Protein AF-N1Q9J6-F1 (afdb_monomer_lite)

InterPro domains:
  IPR010573 Major facilitator transporter Str1/Tri12-like [PF06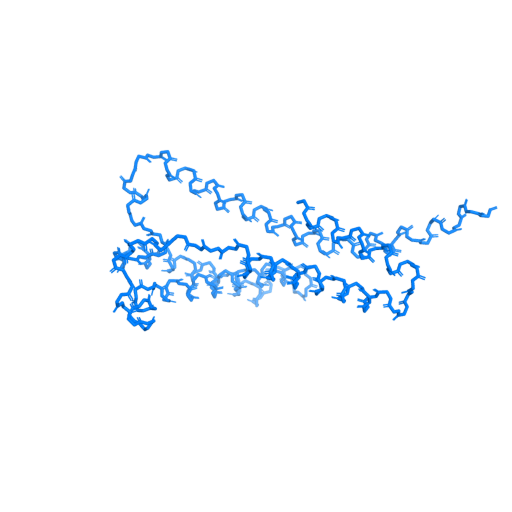609] (20-166)

pLDDT: mean 74.82, std 11.99, range [42.19, 90.25]

Radius of gyration: 23.0 Å; chains: 1; bounding box: 63×36×55 Å

Foldseek 3Di:
DVVVVLLVQLLVQCVVPVPCSVVVSVVVVVVVVVVVVVCCVVVPPDDPDPDPCPPPDVVNVVVLAPPVLVVLLVQLVVLLVVLVVCDPPPDDCPDPSSCVSNVSSVVSVVVSVVCVVPPDCRYPDNCVQVVDDVVSVVVVVVVVVVVVVVVVVVVVCVVCVVVVSVVVVVVVVVVVD

Organism: Pseudocercospora fijiensis (strain CIRAD86) (NCBI:txid383855)

Structure (mmCIF, N/CA/C/O backbone):
data_AF-N1Q9J6-F1
#
_entry.id   AF-N1Q9J6-F1
#
loop_
_atom_site.group_PDB
_atom_site.id
_atom_site.type_symbol
_atom_site.label_atom_id
_atom_site.label_alt_id
_atom_site.label_comp_id
_atom_site.label_asym_id
_atom_site.label_entity_id
_atom_site.label_seq_id
_atom_site.pdbx_PDB_ins_code
_atom_site.Cartn_x
_atom_site.Cartn_y
_atom_site.Cartn_z
_atom_site.occupancy
_atom_site.B_iso_or_equiv
_atom_site.auth_seq_id
_atom_site.auth_comp_id
_atom_site.auth_asym_id
_atom_site.auth_atom_id
_atom_site.pdbx_PDB_model_num
ATOM 1 N N . MET A 1 1 ? 14.718 4.736 4.657 1.00 52.34 1 MET A N 1
ATOM 2 C CA . MET A 1 1 ? 16.154 4.420 4.864 1.00 52.34 1 MET A CA 1
ATOM 3 C C . MET A 1 1 ? 16.494 3.007 4.386 1.00 52.34 1 MET A C 1
ATOM 5 O O . MET A 1 1 ? 17.337 2.889 3.512 1.00 52.34 1 MET A O 1
ATOM 9 N N . SER A 1 2 ? 15.813 1.951 4.851 1.00 62.06 2 SER A N 1
ATOM 10 C CA . SER A 1 2 ? 16.060 0.563 4.396 1.00 62.06 2 SER A CA 1
ATOM 11 C C . SER A 1 2 ? 15.796 0.322 2.902 1.00 62.06 2 SER A C 1
ATOM 13 O O . SER A 1 2 ? 16.506 -0.455 2.265 1.00 62.06 2 SER A O 1
ATOM 15 N N . THR A 1 3 ? 14.814 1.019 2.326 1.00 67.19 3 THR A N 1
ATOM 16 C CA . THR A 1 3 ? 14.500 0.962 0.893 1.00 67.19 3 THR A CA 1
ATOM 17 C C . THR A 1 3 ? 15.692 1.391 0.039 1.00 67.19 3 THR A C 1
ATOM 19 O O . THR A 1 3 ? 16.116 0.637 -0.831 1.00 67.19 3 THR A O 1
ATOM 22 N N . ILE A 1 4 ? 16.317 2.528 0.345 1.00 70.12 4 ILE A N 1
ATOM 23 C CA . ILE A 1 4 ? 17.456 3.066 -0.420 1.00 70.12 4 ILE A CA 1
ATOM 24 C C . ILE A 1 4 ? 18.650 2.098 -0.399 1.00 70.12 4 ILE A C 1
ATOM 26 O O . ILE A 1 4 ? 19.260 1.847 -1.436 1.00 70.12 4 ILE A O 1
ATOM 30 N N . THR A 1 5 ? 18.950 1.488 0.751 1.00 72.06 5 THR A N 1
ATOM 31 C CA . THR A 1 5 ? 20.031 0.494 0.858 1.00 72.06 5 THR A CA 1
ATOM 32 C C . THR A 1 5 ? 19.748 -0.738 0.002 1.00 72.06 5 THR A C 1
ATOM 34 O O . THR A 1 5 ? 20.624 -1.191 -0.727 1.00 72.06 5 THR A O 1
ATOM 37 N N . SER A 1 6 ? 18.509 -1.242 0.026 1.00 71.00 6 SER A N 1
ATOM 38 C CA . SER A 1 6 ? 18.117 -2.402 -0.785 1.00 71.00 6 SER A CA 1
ATOM 39 C C . SER A 1 6 ? 18.208 -2.145 -2.290 1.00 71.00 6 SER A C 1
ATOM 41 O O . SER A 1 6 ? 18.463 -3.070 -3.056 1.00 71.00 6 SER A O 1
ATOM 43 N N . ILE 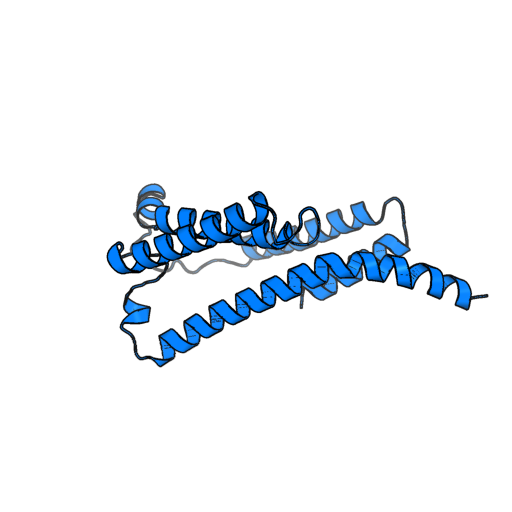A 1 7 ? 18.029 -0.892 -2.703 1.00 71.81 7 ILE A N 1
ATOM 44 C CA . ILE A 1 7 ? 18.127 -0.462 -4.094 1.00 71.81 7 ILE A CA 1
ATOM 45 C C . ILE A 1 7 ? 19.596 -0.437 -4.539 1.00 71.81 7 ILE A C 1
ATOM 47 O O . ILE A 1 7 ? 19.931 -0.995 -5.579 1.00 71.81 7 ILE A O 1
ATOM 51 N N . LEU A 1 8 ? 20.495 0.137 -3.733 1.00 72.50 8 LEU A N 1
ATOM 52 C CA . LEU A 1 8 ? 21.929 0.161 -4.048 1.00 72.50 8 LEU A CA 1
ATOM 53 C C . LEU A 1 8 ? 22.525 -1.250 -4.123 1.00 72.50 8 LEU A C 1
ATOM 55 O O . LEU A 1 8 ? 23.318 -1.540 -5.018 1.00 72.50 8 LEU A O 1
ATOM 59 N N . SER A 1 9 ? 22.103 -2.147 -3.227 1.00 74.00 9 SER A N 1
ATOM 60 C CA . SER A 1 9 ? 22.554 -3.540 -3.241 1.00 74.00 9 SER A CA 1
ATOM 61 C C . SER A 1 9 ? 22.140 -4.287 -4.512 1.00 74.00 9 SER A C 1
ATOM 63 O O . SER A 1 9 ? 22.922 -5.101 -4.994 1.00 74.00 9 SER A O 1
ATOM 65 N N . VAL A 1 10 ? 20.956 -4.019 -5.086 1.00 74.69 10 VAL A N 1
ATOM 66 C CA . VAL A 1 10 ? 20.532 -4.692 -6.330 1.00 74.69 10 VAL A CA 1
ATOM 67 C C . VAL A 1 10 ? 21.359 -4.227 -7.526 1.00 74.69 10 VAL A C 1
ATOM 69 O O . VAL A 1 10 ? 21.777 -5.053 -8.334 1.00 74.69 10 VAL A O 1
ATOM 72 N N . GLY A 1 11 ? 21.647 -2.924 -7.613 1.00 71.12 11 GLY A N 1
ATOM 73 C CA . GLY A 1 11 ? 22.444 -2.358 -8.702 1.00 71.12 11 GLY A CA 1
ATOM 74 C C . GLY A 1 11 ? 23.884 -2.872 -8.700 1.00 71.12 11 GLY A C 1
ATOM 75 O O 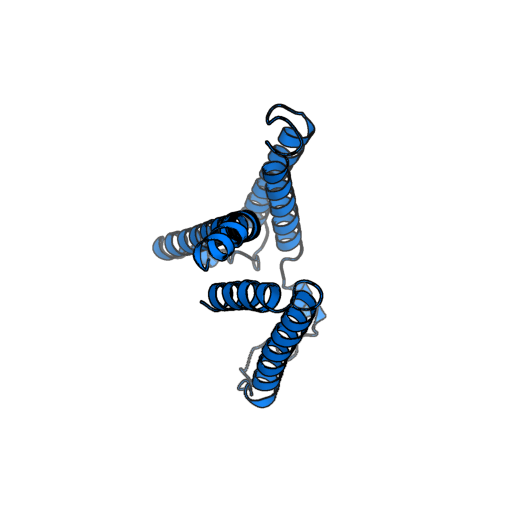. GLY A 1 11 ? 24.405 -3.231 -9.751 1.00 71.12 11 GLY A O 1
ATOM 76 N N . ALA A 1 12 ? 24.503 -2.980 -7.520 1.00 73.44 12 ALA A N 1
ATOM 77 C CA . ALA A 1 12 ? 25.855 -3.522 -7.384 1.00 73.44 12 ALA A CA 1
ATOM 78 C C . ALA A 1 12 ? 25.926 -5.023 -7.727 1.00 73.44 12 ALA A C 1
ATOM 80 O O . ALA A 1 12 ? 26.755 -5.431 -8.530 1.00 73.44 12 ALA A O 1
ATOM 81 N N . LEU A 1 13 ? 25.011 -5.841 -7.195 1.00 73.50 13 LEU A N 1
ATOM 82 C CA . LEU A 1 13 ? 25.034 -7.296 -7.413 1.00 73.50 13 LEU A CA 1
ATOM 83 C C . LEU A 1 13 ? 24.698 -7.701 -8.853 1.00 73.50 13 LEU A C 1
ATOM 85 O O . LEU A 1 13 ? 25.174 -8.724 -9.334 1.00 73.50 13 LEU A O 1
ATOM 89 N N . THR A 1 14 ? 23.872 -6.912 -9.543 1.00 71.50 14 THR A N 1
ATOM 90 C CA . THR A 1 14 ? 23.544 -7.164 -10.956 1.00 71.50 14 THR A CA 1
ATOM 91 C C . THR A 1 14 ? 24.671 -6.698 -11.888 1.00 71.50 14 THR A C 1
ATOM 93 O O . THR A 1 14 ? 24.784 -7.220 -12.994 1.00 71.50 14 THR A O 1
ATOM 96 N N . ARG A 1 15 ? 25.522 -5.756 -11.443 1.00 69.31 15 ARG A N 1
ATOM 97 C CA . ARG A 1 15 ? 26.738 -5.337 -12.160 1.00 69.31 15 ARG A CA 1
ATOM 98 C C . ARG A 1 15 ? 27.811 -6.423 -12.139 1.00 69.31 15 ARG A C 1
ATOM 100 O O . ARG A 1 15 ? 28.415 -6.665 -13.177 1.00 69.31 15 ARG A O 1
ATOM 107 N N . ASP A 1 16 ? 28.040 -7.046 -10.986 1.00 71.19 16 ASP A N 1
ATOM 108 C CA . ASP A 1 16 ? 29.087 -8.065 -10.845 1.00 71.19 16 ASP A CA 1
ATOM 109 C C . ASP A 1 16 ? 28.747 -9.346 -11.627 1.00 71.19 16 ASP A C 1
ATOM 111 O O . ASP A 1 16 ? 29.614 -9.899 -12.295 1.00 71.19 16 ASP A O 1
ATOM 115 N N . ASP A 1 17 ? 27.476 -9.774 -11.619 1.00 72.94 17 ASP A N 1
ATOM 116 C CA . ASP A 1 17 ? 27.023 -10.984 -12.315 1.00 72.94 17 ASP A CA 1
ATOM 117 C C . ASP A 1 17 ? 25.673 -10.781 -13.027 1.00 72.94 17 ASP A C 1
ATOM 119 O O . ASP A 1 17 ? 24.599 -10.964 -12.442 1.00 72.94 17 ASP A O 1
ATOM 123 N N . ALA A 1 18 ? 25.705 -10.510 -14.336 1.00 68.38 18 ALA A N 1
ATOM 124 C CA . ALA A 1 18 ? 24.503 -10.246 -15.140 1.00 68.38 18 ALA A CA 1
ATOM 125 C C . ALA A 1 18 ? 23.493 -11.417 -15.181 1.00 68.38 18 ALA A C 1
ATOM 127 O O . ALA A 1 18 ? 22.290 -11.206 -15.340 1.00 68.38 18 ALA A O 1
ATOM 128 N N . HIS A 1 19 ? 23.952 -12.663 -15.020 1.00 70.88 19 HIS A N 1
ATOM 129 C CA . HIS A 1 19 ? 23.092 -13.852 -15.116 1.00 70.88 19 HIS A CA 1
ATOM 130 C C . HIS A 1 19 ? 22.574 -14.366 -13.763 1.00 70.88 19 HIS A C 1
ATOM 132 O O . HIS A 1 19 ? 21.489 -14.953 -13.707 1.00 70.88 19 HIS A O 1
ATOM 138 N N . GLN A 1 20 ? 23.323 -14.164 -12.672 1.00 78.62 20 GLN A N 1
ATOM 139 C CA . GLN A 1 20 ? 23.010 -14.734 -11.350 1.00 78.62 20 GLN A CA 1
ATOM 140 C C . GLN A 1 20 ? 22.801 -13.689 -10.244 1.00 78.62 20 GLN A C 1
ATOM 142 O O . GLN A 1 20 ? 22.210 -14.023 -9.213 1.00 78.62 20 GLN A O 1
ATOM 147 N N . GLY A 1 21 ? 23.183 -12.425 -10.460 1.00 76.81 21 GLY A N 1
ATOM 148 C CA . GLY A 1 21 ? 23.090 -11.346 -9.472 1.00 76.81 21 GLY A CA 1
ATOM 149 C C . GLY A 1 21 ? 21.682 -11.140 -8.906 1.00 76.81 21 GLY A C 1
ATOM 150 O O . GLY A 1 21 ? 21.509 -10.959 -7.698 1.00 76.81 21 GLY A O 1
ATOM 151 N N . TRP A 1 22 ? 20.646 -11.301 -9.739 1.00 76.88 22 TRP A N 1
ATOM 152 C CA . TRP A 1 22 ? 19.248 -11.207 -9.302 1.00 76.88 22 TRP A CA 1
ATOM 153 C C . TRP A 1 22 ? 18.867 -12.290 -8.276 1.00 76.88 22 TRP A C 1
ATOM 155 O O . TRP A 1 22 ? 18.136 -12.010 -7.326 1.00 76.88 22 TRP A O 1
ATOM 165 N N . ARG A 1 23 ? 19.386 -13.522 -8.409 1.00 83.69 23 ARG A N 1
ATOM 166 C CA . ARG A 1 23 ? 19.106 -14.627 -7.468 1.00 83.69 23 ARG A CA 1
ATOM 167 C C . ARG A 1 23 ? 19.781 -14.375 -6.131 1.00 83.69 23 ARG A C 1
ATOM 169 O O . ARG A 1 23 ? 19.149 -14.540 -5.089 1.00 83.69 23 ARG A O 1
ATOM 176 N N . HIS A 1 24 ? 21.051 -13.970 -6.161 1.00 79.62 24 HIS A N 1
ATOM 177 C CA . HIS A 1 24 ? 21.816 -13.658 -4.955 1.00 79.62 24 HIS A CA 1
ATOM 178 C C . HIS A 1 24 ? 21.164 -12.531 -4.159 1.00 79.62 24 HIS A C 1
ATOM 180 O O . HIS A 1 24 ? 21.020 -12.645 -2.942 1.00 79.62 24 HIS A O 1
ATOM 186 N N . TYR A 1 25 ? 20.660 -11.507 -4.847 1.00 82.62 25 TYR A N 1
ATOM 187 C CA . TYR A 1 25 ? 19.881 -10.454 -4.215 1.00 82.62 25 TYR A CA 1
ATOM 188 C C . TYR A 1 25 ? 18.650 -10.985 -3.464 1.00 82.62 25 TYR A C 1
ATOM 190 O O . TYR A 1 25 ? 18.459 -10.657 -2.290 1.00 82.62 25 TYR A O 1
ATOM 198 N N . TYR A 1 26 ? 17.833 -11.838 -4.095 1.00 83.19 26 TYR A N 1
ATOM 199 C CA . TYR A 1 26 ? 16.655 -12.412 -3.435 1.00 83.19 26 TYR A CA 1
ATOM 200 C C . TYR A 1 26 ? 17.022 -13.260 -2.215 1.00 83.19 26 TYR A C 1
ATOM 202 O O . TYR A 1 26 ? 16.353 -13.154 -1.185 1.00 83.19 26 TYR A O 1
ATOM 210 N N . TRP A 1 27 ? 18.095 -14.052 -2.292 1.00 88.06 27 TRP A N 1
ATOM 211 C CA . TRP A 1 27 ? 18.576 -14.841 -1.156 1.00 88.06 27 TRP A CA 1
ATOM 212 C C . TRP A 1 27 ? 19.044 -13.967 0.010 1.00 88.06 27 TRP A C 1
ATOM 214 O O . TRP A 1 27 ? 18.683 -14.241 1.154 1.00 88.06 27 TRP A O 1
ATOM 224 N N . ILE A 1 28 ? 19.778 -12.884 -0.264 1.00 85.56 28 ILE A N 1
ATOM 225 C CA . ILE A 1 28 ? 20.221 -11.928 0.762 1.00 85.56 28 ILE A CA 1
ATOM 226 C C . ILE A 1 28 ? 19.013 -11.243 1.410 1.00 85.56 28 ILE A C 1
ATOM 228 O O . ILE A 1 28 ? 18.917 -11.180 2.635 1.00 85.56 28 ILE A O 1
ATOM 232 N N . MET A 1 29 ? 18.052 -10.779 0.608 1.00 84.50 29 MET A N 1
ATOM 233 C CA . MET A 1 29 ? 16.829 -10.148 1.115 1.00 84.50 29 MET A CA 1
ATOM 234 C C . MET A 1 29 ? 16.008 -11.104 1.978 1.00 84.50 29 MET A C 1
ATOM 236 O O . MET A 1 29 ? 15.510 -10.715 3.038 1.00 84.50 29 MET A O 1
ATOM 240 N N . PHE A 1 30 ? 15.887 -12.361 1.552 1.00 88.62 30 PHE A N 1
ATOM 241 C CA . PHE A 1 30 ? 15.223 -13.398 2.328 1.00 88.62 30 PHE A CA 1
ATOM 242 C C . PHE A 1 30 ? 15.943 -13.651 3.657 1.00 88.62 30 PHE A C 1
ATOM 244 O O . PHE A 1 30 ? 15.292 -13.679 4.698 1.00 88.62 30 PHE A O 1
ATOM 251 N N . ALA A 1 31 ? 17.276 -13.747 3.649 1.00 89.06 31 ALA A N 1
ATOM 252 C CA . ALA A 1 31 ? 18.074 -13.948 4.854 1.00 89.06 31 ALA A CA 1
ATOM 253 C C . ALA A 1 31 ? 17.926 -12.787 5.848 1.00 89.06 31 ALA A C 1
ATOM 255 O O . ALA A 1 31 ? 17.625 -13.018 7.017 1.00 89.06 31 ALA A O 1
ATOM 256 N N . VAL A 1 32 ? 18.049 -11.534 5.396 1.00 87.56 32 VAL A N 1
ATOM 257 C CA . VAL A 1 32 ? 17.892 -10.344 6.256 1.00 87.56 32 VAL A CA 1
ATOM 258 C C . VAL A 1 32 ? 16.491 -10.282 6.872 1.00 87.56 32 VAL A C 1
ATOM 260 O O . VAL A 1 32 ? 16.336 -10.027 8.072 1.00 87.56 32 VAL A O 1
ATOM 263 N N . ARG A 1 33 ? 15.451 -10.561 6.076 1.00 86.75 33 ARG A N 1
ATOM 264 C CA . ARG A 1 33 ? 14.066 -10.627 6.570 1.00 86.75 33 ARG A CA 1
ATOM 265 C C . ARG A 1 33 ? 13.875 -11.781 7.553 1.00 86.75 33 ARG A C 1
ATOM 267 O O . ARG A 1 33 ? 13.250 -11.589 8.592 1.00 86.75 33 ARG A O 1
ATOM 274 N N . GLY A 1 34 ? 14.465 -12.940 7.272 1.00 89.75 34 GLY A N 1
ATOM 275 C CA . GLY A 1 34 ? 14.462 -14.104 8.154 1.00 89.75 34 GLY A CA 1
ATOM 276 C C . GLY A 1 34 ? 15.115 -13.817 9.506 1.00 89.75 34 GLY A C 1
ATOM 277 O O . GLY A 1 34 ? 14.520 -14.100 10.541 1.00 89.75 34 GLY A O 1
ATOM 278 N N . VAL A 1 35 ? 16.285 -13.173 9.518 1.00 90.25 35 VAL A N 1
ATOM 279 C CA . VAL A 1 35 ? 16.974 -12.755 10.752 1.00 90.25 35 VAL A CA 1
ATOM 280 C C . VAL A 1 35 ? 16.123 -11.773 11.550 1.00 90.25 35 VAL A C 1
ATOM 282 O O . VAL A 1 35 ? 16.029 -11.900 12.766 1.00 90.25 35 VAL A O 1
ATOM 285 N N . THR A 1 36 ? 15.451 -10.836 10.880 1.00 87.31 36 THR A N 1
ATOM 286 C CA . THR A 1 36 ? 14.537 -9.892 11.542 1.00 87.31 36 THR A CA 1
ATOM 287 C C . THR A 1 36 ? 13.375 -10.625 12.220 1.00 87.31 36 THR A C 1
ATOM 289 O O . THR A 1 36 ? 13.060 -10.345 13.376 1.00 87.31 36 THR A O 1
ATOM 292 N N . ILE A 1 37 ? 12.768 -11.601 11.535 1.00 88.38 37 ILE A N 1
ATOM 293 C CA . ILE A 1 37 ? 11.688 -12.430 12.090 1.00 88.38 37 ILE A CA 1
ATOM 294 C C . ILE A 1 37 ? 12.192 -13.249 13.279 1.00 88.38 37 ILE A C 1
ATOM 296 O O . ILE A 1 37 ? 11.544 -13.267 14.320 1.00 88.38 37 ILE A O 1
ATOM 300 N N . LEU A 1 38 ? 13.354 -13.892 13.161 1.00 88.81 38 LEU A N 1
ATOM 301 C CA . LEU A 1 38 ? 13.947 -14.667 14.252 1.00 88.81 38 LEU A CA 1
ATOM 302 C C . LEU A 1 38 ? 14.281 -13.772 15.451 1.00 88.81 38 LEU A C 1
ATOM 304 O O . LEU A 1 38 ? 13.944 -14.112 16.582 1.00 88.81 38 LEU A O 1
ATOM 308 N N . GLY A 1 39 ? 14.871 -12.600 15.216 1.00 86.38 39 GLY A N 1
ATOM 309 C CA . GLY A 1 39 ? 15.152 -11.612 16.255 1.00 86.38 39 GLY A CA 1
ATOM 310 C C . GLY A 1 39 ? 13.886 -11.152 16.976 1.00 86.38 39 GLY A C 1
ATOM 311 O O . GLY A 1 39 ? 13.885 -11.045 18.202 1.00 86.38 39 GLY A O 1
ATOM 312 N N . LEU A 1 40 ? 12.786 -10.963 16.243 1.00 85.81 40 LEU A N 1
ATOM 313 C CA . LEU A 1 40 ? 11.490 -10.670 16.844 1.00 85.81 40 LEU A CA 1
ATOM 314 C C . LEU A 1 40 ? 10.965 -11.870 17.646 1.00 85.81 40 LEU A C 1
ATOM 316 O O . LEU A 1 40 ? 10.574 -11.699 18.790 1.00 85.81 40 LEU A O 1
ATOM 320 N N . LEU A 1 41 ? 11.008 -13.089 17.111 1.00 83.94 41 LEU A N 1
ATOM 321 C CA . LEU A 1 41 ? 10.511 -14.282 17.809 1.00 83.94 41 LEU A CA 1
ATOM 322 C C . LEU A 1 41 ? 11.270 -14.580 19.111 1.00 83.94 41 LEU A C 1
ATOM 324 O O . LEU A 1 41 ? 10.654 -14.967 20.102 1.00 83.94 41 LEU A O 1
ATOM 328 N N . PHE A 1 42 ? 12.593 -14.398 19.126 1.00 84.06 42 PHE A N 1
ATOM 329 C CA . PHE A 1 42 ? 13.420 -14.692 20.301 1.00 84.06 42 PHE A CA 1
ATOM 330 C C . PHE A 1 42 ? 13.555 -13.508 21.266 1.00 84.06 42 PHE A C 1
ATOM 332 O O . PHE A 1 42 ? 13.601 -13.713 22.481 1.00 84.06 42 PHE A O 1
ATOM 339 N N . GLY A 1 43 ? 13.626 -12.281 20.746 1.00 77.69 43 GLY A N 1
ATOM 340 C CA . GLY A 1 43 ? 13.845 -11.067 21.534 1.00 77.69 43 GLY A CA 1
ATOM 341 C C . GLY A 1 43 ? 12.559 -10.380 21.988 1.00 77.69 43 GLY A C 1
ATOM 342 O O . GLY A 1 43 ? 12.532 -9.766 23.055 1.00 77.69 43 GLY A O 1
ATOM 343 N N . TYR A 1 44 ? 11.470 -10.498 21.225 1.00 76.81 44 TYR A N 1
ATOM 344 C CA . TYR A 1 44 ? 10.197 -9.877 21.569 1.00 76.81 44 TYR A CA 1
ATOM 345 C C . TYR A 1 44 ? 9.376 -10.816 22.450 1.00 76.81 44 TYR A C 1
ATOM 347 O O . TYR A 1 44 ? 8.571 -11.619 21.984 1.00 76.81 44 TYR A O 1
ATOM 355 N N . ARG A 1 45 ? 9.574 -10.697 23.764 1.00 69.88 45 ARG A N 1
ATOM 356 C CA . ARG A 1 45 ? 8.652 -11.236 24.767 1.00 69.88 45 ARG A CA 1
ATOM 357 C C . ARG A 1 45 ? 7.662 -10.132 25.128 1.00 69.88 45 ARG A C 1
ATOM 359 O O . ARG A 1 45 ? 7.975 -9.333 26.013 1.00 69.88 45 ARG A O 1
ATOM 366 N N . PRO A 1 46 ? 6.504 -10.024 24.450 1.00 68.56 46 PRO A N 1
ATOM 367 C CA . PRO A 1 46 ? 5.539 -9.004 24.810 1.00 68.56 46 PRO A CA 1
ATOM 368 C C . PRO A 1 46 ? 5.129 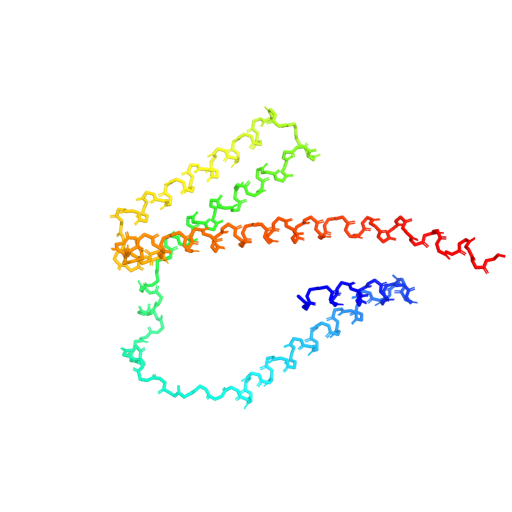-9.224 26.274 1.00 68.56 46 PRO A C 1
ATOM 370 O O . PRO A 1 46 ? 4.733 -10.342 26.627 1.00 68.56 46 PRO A O 1
ATOM 373 N N . PRO A 1 47 ? 5.219 -8.204 27.149 1.00 60.25 47 PRO A N 1
ATOM 374 C CA . PRO A 1 47 ? 4.575 -8.288 28.449 1.00 60.25 47 PRO A CA 1
ATOM 375 C C . PRO A 1 47 ? 3.098 -8.578 28.190 1.00 60.25 47 PRO A C 1
ATOM 377 O O . PRO A 1 47 ? 2.495 -7.950 27.315 1.00 60.25 47 PRO A O 1
ATOM 380 N N . LYS A 1 48 ? 2.535 -9.565 28.898 1.00 55.34 48 LYS A N 1
ATOM 381 C CA . LYS A 1 48 ? 1.118 -9.926 28.796 1.00 55.34 48 LYS A CA 1
ATOM 382 C C . LYS A 1 48 ? 0.296 -8.706 29.196 1.00 55.34 48 LYS A C 1
ATOM 384 O O . LYS A 1 48 ? 0.017 -8.479 30.368 1.00 55.34 48 LYS A O 1
ATOM 389 N N . ARG A 1 49 ? -0.018 -7.855 28.222 1.00 50.91 49 ARG A N 1
ATOM 390 C CA . ARG A 1 49 ? -0.888 -6.705 28.414 1.00 50.91 49 ARG A CA 1
ATOM 391 C C . ARG A 1 49 ? -2.228 -7.320 28.777 1.00 50.91 49 ARG A C 1
ATOM 393 O O . ARG A 1 49 ? -2.744 -8.100 27.983 1.00 50.91 49 ARG A O 1
ATOM 400 N N . HIS A 1 50 ? -2.751 -7.008 29.963 1.00 48.50 50 HIS A N 1
ATOM 401 C CA . HIS A 1 50 ? -4.104 -7.363 30.390 1.00 48.50 50 HIS A CA 1
ATOM 402 C C . HIS A 1 50 ? -5.120 -6.665 29.476 1.00 48.50 50 HIS A C 1
ATOM 404 O O . HIS A 1 50 ? -5.797 -5.711 29.847 1.00 48.50 50 HIS A O 1
ATOM 410 N N . ALA A 1 51 ? -5.162 -7.081 28.218 1.00 51.59 51 ALA A N 1
ATOM 411 C CA . ALA A 1 51 ? -6.179 -6.703 27.282 1.00 51.59 51 ALA A CA 1
ATOM 412 C C . ALA A 1 51 ? -7.385 -7.547 27.663 1.00 51.59 51 ALA A C 1
ATOM 414 O O . ALA A 1 51 ? -7.327 -8.775 27.668 1.00 51.59 51 ALA A O 1
ATOM 415 N N . ARG A 1 52 ? -8.502 -6.881 27.928 1.00 50.69 52 ARG A N 1
ATOM 416 C CA . ARG A 1 52 ? -9.843 -7.444 28.128 1.00 50.69 52 ARG A CA 1
ATOM 417 C C . ARG A 1 52 ? -10.349 -8.328 26.956 1.00 50.69 52 ARG A C 1
ATOM 419 O O . ARG A 1 52 ? -11.518 -8.683 26.904 1.00 50.69 52 ARG A O 1
ATOM 426 N N . CYS A 1 53 ? -9.462 -8.714 26.039 1.00 49.22 53 CYS A N 1
ATOM 427 C CA . CYS A 1 53 ? -9.692 -9.488 24.829 1.00 49.22 53 CYS A CA 1
ATOM 428 C C . CYS A 1 53 ? -8.931 -10.832 24.808 1.00 49.22 53 CYS A C 1
ATOM 430 O O . CYS A 1 53 ? -8.900 -11.470 23.761 1.00 49.22 53 CYS A O 1
ATOM 432 N N . GLU A 1 54 ? -8.296 -11.270 25.904 1.00 50.94 54 GLU A N 1
ATOM 433 C CA . GLU A 1 54 ? -7.576 -12.562 25.947 1.00 50.94 54 GLU A CA 1
ATOM 434 C C . GLU A 1 54 ? -8.532 -13.777 25.953 1.00 50.94 54 GLU A C 1
ATOM 436 O O . GLU A 1 54 ? -8.151 -14.871 25.554 1.00 50.94 54 GLU A O 1
ATOM 441 N N . THR A 1 55 ? -9.806 -13.581 26.318 1.00 52.16 55 THR A N 1
ATOM 442 C CA . THR A 1 55 ? -10.843 -14.638 26.338 1.00 52.16 55 THR A CA 1
ATOM 443 C C . THR A 1 55 ? -11.728 -14.660 25.084 1.00 52.16 55 THR A C 1
ATOM 445 O O . THR A 1 55 ? -12.668 -15.446 25.013 1.00 52.16 55 THR A O 1
ATOM 448 N N . LEU A 1 56 ? -11.479 -13.800 24.092 1.00 56.19 56 LEU A N 1
ATOM 449 C CA . LEU A 1 56 ? -12.290 -13.770 22.874 1.00 56.19 56 LEU A CA 1
ATOM 450 C C . LEU A 1 56 ? -11.669 -14.665 21.804 1.00 56.19 56 LEU A C 1
ATOM 452 O O . LEU A 1 56 ? -10.495 -14.534 21.451 1.00 56.19 56 LEU A O 1
ATOM 456 N N . ARG A 1 57 ? -12.481 -15.588 21.280 1.00 65.31 57 ARG A N 1
ATOM 457 C CA . ARG A 1 57 ? -12.124 -16.466 20.164 1.00 65.31 57 ARG A CA 1
ATOM 458 C C . ARG A 1 57 ? -11.668 -15.584 18.998 1.00 65.31 57 ARG A C 1
ATOM 460 O O . ARG A 1 57 ? -12.231 -14.518 18.776 1.00 65.31 57 ARG A O 1
ATOM 467 N N . ILE A 1 58 ? -10.675 -16.024 18.220 1.00 68.69 58 ILE A N 1
ATOM 468 C CA . ILE A 1 58 ? -10.146 -15.267 17.061 1.00 68.69 58 ILE A CA 1
ATOM 469 C C . ILE A 1 58 ? -11.286 -14.783 16.143 1.00 68.69 58 ILE A C 1
ATOM 471 O O . ILE A 1 58 ? -11.232 -13.677 15.616 1.00 68.69 58 ILE A O 1
ATOM 475 N N . TRP A 1 59 ? -12.358 -15.572 16.036 1.00 67.62 59 TRP A N 1
ATOM 476 C CA . TRP A 1 59 ? -13.582 -15.196 15.330 1.00 67.62 59 TRP A CA 1
ATOM 477 C C . TRP A 1 59 ? -14.283 -13.964 15.925 1.00 67.62 59 TRP A C 1
ATOM 479 O O . TRP A 1 59 ? -14.625 -13.043 15.195 1.00 67.62 59 TRP A O 1
ATOM 489 N N . ASP A 1 60 ? -14.445 -13.871 17.239 1.00 67.56 60 ASP A N 1
ATOM 490 C CA . ASP A 1 60 ? -15.082 -12.702 17.858 1.00 67.56 60 ASP A CA 1
ATOM 491 C C . ASP A 1 60 ? -14.239 -11.434 17.664 1.00 67.56 60 ASP A C 1
ATOM 493 O O . ASP A 1 60 ? -14.782 -10.345 17.499 1.00 67.56 60 ASP A O 1
ATOM 497 N N . LYS A 1 61 ? -12.911 -11.584 17.583 1.00 65.75 61 LYS A N 1
ATOM 498 C CA . LYS A 1 61 ? -11.987 -10.491 17.253 1.00 65.75 61 LYS A CA 1
ATOM 499 C C . LYS A 1 61 ? -12.092 -10.053 15.789 1.00 65.75 61 LYS A C 1
ATOM 501 O O . LYS A 1 61 ? -12.055 -8.861 15.513 1.00 65.75 61 LYS A O 1
ATOM 506 N N . ILE A 1 62 ? -12.251 -10.996 14.858 1.00 66.94 62 ILE A N 1
ATOM 507 C CA . ILE A 1 62 ? -12.468 -10.697 13.432 1.00 66.94 62 ILE A CA 1
ATOM 508 C C . ILE A 1 62 ? -13.836 -10.048 13.214 1.00 66.94 62 ILE A C 1
ATOM 510 O O . ILE A 1 62 ? -13.958 -9.135 12.410 1.00 66.94 62 ILE A O 1
ATOM 514 N N . ARG A 1 63 ? -14.858 -10.471 13.960 1.00 66.56 63 ARG A N 1
ATOM 515 C CA . ARG A 1 63 ? -16.207 -9.901 13.876 1.00 66.56 63 ARG A CA 1
ATOM 516 C C . ARG A 1 63 ? -16.286 -8.461 14.399 1.00 66.56 63 ARG A C 1
ATOM 518 O O . ARG A 1 63 ? -17.206 -7.742 14.030 1.00 66.56 63 ARG A O 1
ATOM 525 N N . GLN A 1 64 ? -15.344 -8.055 15.251 1.00 65.56 64 GLN A N 1
ATOM 526 C CA . GLN A 1 64 ? -15.192 -6.667 15.702 1.00 65.56 64 GLN A CA 1
ATOM 527 C C . GLN A 1 64 ? -14.455 -5.780 14.690 1.00 65.56 64 GLN A C 1
ATOM 529 O O . GLN A 1 64 ? -14.510 -4.562 14.823 1.00 65.56 64 GLN A O 1
ATOM 534 N N . LEU A 1 65 ? -13.755 -6.364 13.711 1.00 67.25 65 LEU A N 1
ATOM 535 C CA . LEU A 1 65 ? -13.114 -5.609 12.639 1.00 67.25 65 LEU A CA 1
ATOM 536 C C . LEU A 1 65 ? -14.153 -5.253 11.575 1.00 67.25 65 LEU A C 1
ATOM 538 O O . LEU A 1 65 ? -14.924 -6.110 11.139 1.00 67.25 65 LEU A O 1
ATOM 542 N N . ASP A 1 66 ? -14.133 -4.005 11.113 1.00 72.75 66 ASP A N 1
ATOM 543 C CA . ASP A 1 66 ? -14.941 -3.577 9.975 1.00 72.75 66 ASP A CA 1
ATOM 544 C C . ASP A 1 66 ? -14.356 -4.112 8.654 1.00 72.75 66 ASP A C 1
ATOM 546 O O . ASP A 1 66 ? -13.593 -3.457 7.938 1.00 72.75 66 ASP A O 1
ATOM 550 N N . LEU A 1 67 ? -14.696 -5.367 8.356 1.00 76.56 67 LEU A N 1
ATOM 551 C CA . LEU A 1 67 ? -14.294 -6.056 7.130 1.00 76.56 67 LEU A CA 1
ATOM 552 C C . LEU A 1 67 ? -14.919 -5.429 5.879 1.00 76.56 67 LEU A C 1
ATOM 554 O O . LEU A 1 67 ? -14.330 -5.503 4.800 1.00 76.56 67 LEU A O 1
ATOM 558 N N . VAL A 1 68 ? -16.104 -4.827 6.016 1.00 81.31 68 VAL A N 1
ATOM 559 C CA . VAL A 1 68 ? -16.828 -4.208 4.903 1.00 81.31 68 VAL A CA 1
ATOM 560 C C . VAL A 1 68 ? -16.118 -2.921 4.507 1.00 81.31 68 VAL A C 1
ATOM 562 O O . VAL A 1 68 ? -15.745 -2.775 3.342 1.00 81.31 68 VAL A O 1
ATOM 565 N N . GLY A 1 69 ? -15.825 -2.052 5.476 1.00 76.38 69 GLY A N 1
ATOM 566 C CA . GLY A 1 69 ? -15.026 -0.853 5.258 1.00 76.38 69 GLY A CA 1
ATOM 567 C C . GLY A 1 69 ? -13.665 -1.166 4.631 1.00 76.38 69 GLY A C 1
ATOM 568 O O . GLY A 1 69 ? -13.292 -0.572 3.617 1.00 76.38 69 GLY A O 1
ATOM 569 N N . PHE A 1 70 ? -12.960 -2.177 5.152 1.00 81.75 70 PHE A N 1
ATOM 570 C CA . PHE A 1 70 ? -11.674 -2.612 4.599 1.00 81.75 70 PHE A CA 1
ATOM 571 C C . PHE A 1 70 ? -11.775 -3.054 3.132 1.00 81.75 70 PHE A C 1
ATOM 573 O O . PHE A 1 70 ? -10.935 -2.680 2.305 1.00 81.75 70 PHE A O 1
ATOM 580 N N . PHE A 1 71 ? -12.800 -3.840 2.795 1.00 85.62 71 PHE A N 1
ATOM 581 C CA . PHE A 1 71 ? -13.003 -4.337 1.439 1.00 85.62 71 PHE A CA 1
ATOM 582 C C . PHE A 1 71 ? -13.352 -3.210 0.460 1.00 85.62 71 PHE A C 1
ATOM 584 O O . PHE A 1 71 ? -12.774 -3.152 -0.629 1.00 85.62 71 PHE A O 1
ATOM 591 N N . LEU A 1 72 ? -14.249 -2.295 0.845 1.00 85.38 72 LEU A N 1
ATOM 592 C CA . LEU A 1 72 ? -14.635 -1.156 0.008 1.00 85.38 72 LEU A CA 1
ATOM 593 C C . LEU A 1 72 ? -13.454 -0.209 -0.232 1.00 85.38 72 LEU A C 1
ATOM 595 O O . LEU A 1 72 ? -13.234 0.202 -1.371 1.00 85.38 72 LEU A O 1
ATOM 599 N N . LEU A 1 73 ? -12.668 0.093 0.808 1.00 85.75 73 LEU A N 1
ATOM 600 C CA . LEU A 1 73 ? -11.487 0.949 0.695 1.00 85.75 73 LEU A CA 1
ATOM 601 C C . LEU A 1 73 ? -10.430 0.310 -0.207 1.00 85.75 73 LEU A C 1
ATOM 603 O O . LEU A 1 73 ? -9.946 0.959 -1.132 1.00 85.75 73 LEU A O 1
ATOM 607 N N . THR A 1 74 ? -10.094 -0.962 0.023 1.00 87.88 74 THR A N 1
ATOM 608 C CA . THR A 1 74 ? -9.066 -1.667 -0.761 1.00 87.88 74 THR A CA 1
ATOM 609 C C . THR A 1 74 ? -9.471 -1.769 -2.229 1.00 87.88 74 THR A C 1
ATOM 611 O O . THR A 1 74 ? -8.681 -1.454 -3.119 1.00 87.88 74 THR A O 1
ATOM 614 N N . THR A 1 75 ? -10.720 -2.157 -2.490 1.00 89.69 75 THR A N 1
ATOM 615 C CA . THR A 1 75 ? -11.232 -2.317 -3.854 1.00 89.69 75 THR A CA 1
ATOM 616 C C . THR A 1 75 ? -11.320 -0.964 -4.561 1.00 89.69 75 THR A C 1
ATOM 618 O O . THR A 1 75 ? -10.769 -0.820 -5.650 1.00 89.69 75 THR A O 1
ATOM 621 N N . GLY A 1 76 ? -11.907 0.057 -3.926 1.00 88.00 76 GLY A N 1
ATOM 622 C CA . GLY A 1 76 ? -12.018 1.407 -4.488 1.00 88.00 76 GLY A CA 1
ATOM 623 C C . GLY A 1 76 ? -10.662 2.053 -4.778 1.00 88.00 76 GLY A C 1
ATOM 624 O O . GLY A 1 76 ? -10.456 2.586 -5.868 1.00 88.00 76 GLY A O 1
ATOM 625 N N . LEU A 1 77 ? -9.708 1.938 -3.848 1.00 87.31 77 LEU A N 1
ATOM 626 C CA . LEU A 1 77 ? -8.351 2.453 -4.034 1.00 87.31 77 LEU A CA 1
ATOM 627 C C . LEU A 1 77 ? -7.607 1.706 -5.150 1.00 87.31 77 LEU A C 1
ATOM 629 O O . LEU A 1 77 ? -6.929 2.340 -5.955 1.00 87.31 77 LEU A O 1
ATOM 633 N N . SER A 1 78 ? -7.753 0.380 -5.237 1.00 88.69 78 SER A N 1
ATOM 634 C CA . SER A 1 78 ? -7.130 -0.410 -6.307 1.00 88.69 78 SER A CA 1
ATOM 635 C C . SER A 1 78 ? -7.672 -0.048 -7.695 1.00 88.69 78 SER A C 1
ATOM 637 O O . SER A 1 78 ? -6.883 0.174 -8.608 1.00 88.69 78 SER A O 1
ATOM 639 N N . LEU A 1 79 ? -8.995 0.105 -7.843 1.00 87.69 79 LEU A N 1
ATOM 640 C CA . LEU A 1 79 ? -9.643 0.540 -9.088 1.00 87.69 79 LEU A CA 1
ATOM 641 C C . LEU A 1 79 ? -9.188 1.942 -9.496 1.00 87.69 79 LEU A C 1
ATOM 643 O O . LEU A 1 79 ? -8.872 2.173 -10.661 1.00 87.69 79 LEU A O 1
ATOM 647 N N . PHE A 1 80 ? -9.096 2.854 -8.528 1.00 87.56 80 PHE A N 1
ATOM 648 C CA . PHE A 1 80 ? -8.600 4.207 -8.753 1.00 87.56 80 PHE A CA 1
ATOM 649 C C . PHE A 1 80 ? -7.140 4.216 -9.237 1.00 87.56 80 PHE A C 1
ATOM 651 O O . PHE A 1 80 ? -6.823 4.870 -10.230 1.00 87.56 80 PHE A O 1
ATOM 658 N N . LEU A 1 81 ? -6.261 3.450 -8.580 1.00 84.75 81 LEU A N 1
ATOM 659 C CA . LEU A 1 81 ? -4.850 3.322 -8.963 1.00 84.75 81 LEU A CA 1
ATOM 660 C C . LEU A 1 81 ? -4.681 2.677 -10.345 1.00 84.75 81 LEU A C 1
ATOM 662 O O . LEU A 1 81 ? -3.853 3.128 -11.132 1.00 84.75 81 LEU A O 1
ATOM 666 N N . VAL A 1 82 ? -5.474 1.651 -10.664 1.00 86.25 82 VAL A N 1
ATOM 667 C CA . VAL A 1 82 ? -5.450 0.996 -11.981 1.00 86.25 82 VAL A CA 1
ATOM 668 C C . VAL A 1 82 ? -5.931 1.947 -13.074 1.00 86.25 82 VAL A C 1
ATOM 670 O O . VAL A 1 82 ? -5.266 2.058 -14.101 1.00 86.25 82 VAL A O 1
ATOM 673 N N . GLY A 1 83 ? -7.028 2.678 -12.853 1.00 84.12 83 GLY A N 1
ATOM 674 C CA . GLY A 1 83 ? -7.512 3.679 -13.807 1.00 84.12 83 GLY A CA 1
ATOM 675 C C . GLY A 1 83 ? -6.466 4.761 -14.085 1.00 84.12 83 GLY A C 1
ATOM 676 O O . GLY A 1 83 ? -6.204 5.089 -15.240 1.00 84.12 83 GLY A O 1
ATOM 677 N N . MET A 1 84 ? -5.789 5.241 -13.037 1.00 83.56 84 MET A N 1
ATOM 678 C CA . MET A 1 84 ? -4.694 6.206 -13.167 1.00 83.56 84 MET A CA 1
ATOM 679 C C . MET A 1 84 ? -3.475 5.631 -13.906 1.00 83.56 84 MET A C 1
ATOM 681 O O . MET A 1 84 ? -2.845 6.350 -14.673 1.00 83.56 84 MET A O 1
ATOM 685 N N . GLY A 1 85 ? -3.143 4.353 -13.699 1.00 82.19 85 GLY A N 1
ATOM 686 C CA . GLY A 1 85 ? -2.015 3.697 -14.368 1.00 82.19 85 GLY A CA 1
ATOM 687 C C . GLY A 1 85 ? -2.266 3.347 -15.840 1.00 82.19 85 GLY A C 1
ATOM 688 O O . GLY A 1 85 ? -1.321 3.288 -16.623 1.00 82.19 85 GLY A O 1
ATOM 689 N N . LEU A 1 86 ? -3.522 3.111 -16.231 1.00 81.44 86 LEU A N 1
ATOM 690 C CA . LEU A 1 86 ? -3.893 2.836 -17.625 1.00 81.44 86 LEU A CA 1
ATOM 691 C C . LEU A 1 86 ? -3.901 4.106 -18.487 1.00 81.44 86 LEU A C 1
ATOM 693 O O . LEU A 1 86 ? -3.581 4.032 -19.679 1.00 81.44 86 LEU A O 1
ATOM 697 N N . GLY A 1 87 ? -4.239 5.250 -17.884 1.00 75.62 87 GLY A N 1
ATOM 698 C CA . GLY A 1 87 ? -4.255 6.551 -18.543 1.00 75.62 87 GLY A CA 1
ATOM 699 C C . GLY A 1 87 ? -2.861 6.977 -19.004 1.00 75.62 87 GLY A C 1
ATOM 700 O O . GLY A 1 87 ? -1.953 7.172 -18.200 1.00 75.62 87 GLY A O 1
ATOM 701 N N . GLY A 1 88 ? -2.679 7.117 -20.318 1.00 71.12 88 GLY A N 1
ATOM 702 C CA . GLY A 1 88 ? -1.442 7.628 -20.916 1.00 71.12 88 GLY A CA 1
ATOM 703 C C . GLY A 1 88 ? -0.359 6.586 -21.215 1.00 71.12 88 GLY A C 1
ATOM 704 O O . GLY A 1 88 ? 0.625 6.941 -21.859 1.00 71.12 88 GLY A O 1
ATOM 705 N N . VAL A 1 89 ? -0.534 5.320 -20.810 1.00 72.12 89 VAL A N 1
ATOM 706 C CA . VAL A 1 89 ? 0.377 4.217 -21.184 1.00 72.12 89 VAL A CA 1
ATOM 707 C C . VAL A 1 89 ? -0.247 3.316 -22.251 1.00 72.12 89 VAL A C 1
ATOM 709 O O . VAL A 1 89 ? 0.346 3.121 -23.307 1.00 72.12 89 VAL A O 1
ATOM 712 N N . LEU A 1 90 ? -1.432 2.759 -21.975 1.00 74.94 90 LEU A N 1
ATOM 713 C CA . LEU A 1 90 ? -2.105 1.781 -22.846 1.00 74.94 90 LEU A CA 1
ATOM 714 C C . LEU A 1 90 ? -3.305 2.368 -23.597 1.00 74.94 90 LEU A C 1
ATOM 716 O O . LEU A 1 90 ? -3.588 1.935 -24.710 1.00 74.94 90 LEU A O 1
ATOM 720 N N . TYR A 1 91 ? -3.995 3.336 -22.993 1.00 77.44 91 TYR A N 1
ATOM 721 C CA . TYR A 1 91 ? -5.199 3.965 -23.534 1.00 77.44 91 TYR A CA 1
ATOM 722 C C . TYR A 1 91 ? -5.108 5.488 -23.400 1.00 77.44 91 TYR A C 1
ATOM 724 O O . TYR A 1 91 ? -4.435 6.006 -22.498 1.00 77.44 91 TYR A O 1
ATOM 732 N N . ALA A 1 92 ? -5.777 6.213 -24.298 1.00 81.56 92 ALA A N 1
ATOM 733 C CA . ALA A 1 92 ? -5.899 7.659 -24.180 1.00 81.56 92 ALA A CA 1
ATOM 734 C C . ALA A 1 92 ? -6.726 8.005 -22.934 1.00 81.56 92 ALA A C 1
ATOM 736 O O . ALA A 1 92 ? -7.590 7.242 -22.505 1.00 81.56 92 ALA A O 1
ATOM 737 N N . TRP A 1 93 ? -6.483 9.174 -22.342 1.00 77.38 93 TRP A N 1
ATOM 738 C CA . TRP A 1 93 ? -7.241 9.631 -21.169 1.00 77.38 93 TRP A CA 1
ATOM 739 C C . TRP A 1 93 ? -8.749 9.773 -21.443 1.00 77.38 93 TRP A C 1
ATOM 741 O O . TRP A 1 93 ? -9.544 9.679 -20.511 1.00 77.38 93 TRP A O 1
ATOM 751 N N . ASP A 1 94 ? -9.126 9.943 -22.713 1.00 79.12 94 ASP A N 1
ATOM 752 C CA . ASP A 1 94 ? -10.510 10.036 -23.188 1.00 79.12 94 ASP A CA 1
ATOM 753 C C . ASP A 1 94 ? -11.176 8.674 -23.463 1.00 79.12 94 ASP A C 1
ATOM 755 O O . ASP A 1 94 ? -12.367 8.618 -23.772 1.00 79.12 94 ASP A O 1
ATOM 759 N N . ASP A 1 95 ? -10.447 7.559 -23.348 1.00 84.12 95 ASP A N 1
ATOM 760 C CA . ASP A 1 95 ? -11.011 6.239 -23.617 1.00 84.12 95 ASP A CA 1
ATOM 761 C C . ASP A 1 95 ? -11.963 5.786 -22.495 1.00 84.12 95 ASP A C 1
ATOM 763 O O . ASP A 1 95 ? -11.671 5.857 -21.296 1.00 84.12 95 ASP A O 1
ATOM 767 N N . ALA A 1 96 ? -13.109 5.230 -22.903 1.00 83.31 96 ALA A N 1
ATOM 768 C CA . ALA A 1 96 ? -14.158 4.719 -22.018 1.00 83.31 96 ALA A CA 1
ATOM 769 C C . ALA A 1 96 ? -13.672 3.801 -20.867 1.00 83.31 96 ALA A C 1
ATOM 771 O O . ALA A 1 96 ? -14.160 3.974 -19.747 1.00 83.31 96 ALA A O 1
ATOM 772 N N . PRO A 1 97 ? -12.736 2.845 -21.060 1.00 80.44 97 PRO A N 1
ATOM 773 C CA . PRO A 1 97 ? -12.229 2.020 -19.958 1.00 80.44 97 PRO A CA 1
ATOM 774 C C . PRO A 1 97 ? -11.446 2.805 -18.891 1.00 80.44 97 PRO A C 1
ATOM 776 O O . PRO A 1 97 ? -11.521 2.457 -17.708 1.00 80.44 97 PRO A O 1
ATOM 779 N N . VAL A 1 98 ? -10.730 3.870 -19.265 1.00 84.00 98 VAL A N 1
ATOM 780 C CA . VAL A 1 98 ? -9.945 4.696 -18.328 1.00 84.00 98 VAL A CA 1
ATOM 781 C C . VAL A 1 98 ? -10.883 5.543 -17.473 1.00 84.00 98 VAL A C 1
ATOM 783 O O . VAL A 1 98 ? -10.843 5.479 -16.244 1.00 84.00 98 VAL A O 1
ATOM 786 N N . LEU A 1 99 ? -11.807 6.259 -18.117 1.00 84.75 99 LEU A N 1
ATOM 787 C CA . LEU A 1 99 ? -12.841 7.039 -17.432 1.00 84.75 99 LEU A CA 1
ATOM 788 C C . LEU A 1 99 ? -13.747 6.151 -16.567 1.00 84.75 99 LEU A C 1
ATOM 790 O O . LEU A 1 99 ? -14.044 6.500 -15.426 1.00 84.75 99 LEU A O 1
ATOM 794 N N . GLY A 1 100 ? -14.142 4.977 -17.066 1.00 85.88 100 GLY A N 1
ATOM 795 C CA . GLY A 1 100 ? -14.996 4.038 -16.340 1.00 85.88 100 GLY A CA 1
ATOM 796 C C . GLY A 1 100 ? -14.355 3.525 -15.049 1.00 85.88 100 GLY A C 1
ATOM 797 O O . GLY A 1 100 ? -14.983 3.559 -13.991 1.00 85.88 100 GLY A O 1
ATOM 798 N N . THR A 1 101 ? -13.093 3.093 -15.100 1.00 86.81 101 THR A N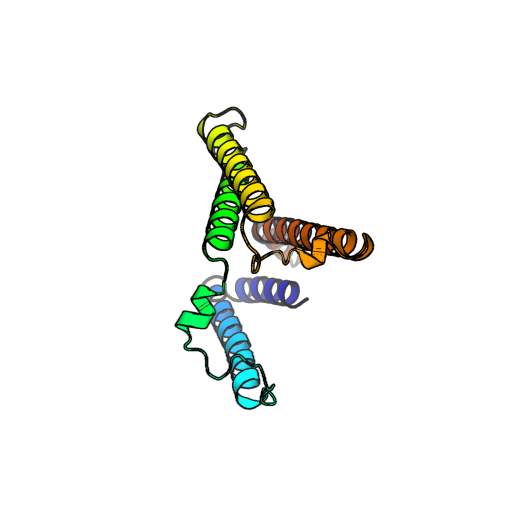 1
ATOM 799 C CA . THR A 1 101 ? -12.367 2.600 -13.913 1.00 86.81 101 THR A CA 1
ATOM 800 C C . THR A 1 101 ? -12.048 3.716 -12.915 1.00 86.81 101 THR A C 1
ATOM 802 O O . THR A 1 101 ? -12.180 3.515 -11.708 1.00 86.81 101 THR A O 1
ATOM 805 N N . LEU A 1 102 ? -11.732 4.923 -13.396 1.00 86.69 102 LEU A N 1
ATOM 806 C CA . LEU A 1 102 ? -11.477 6.082 -12.542 1.00 86.69 102 LEU A CA 1
ATOM 807 C C . LEU A 1 102 ? -12.743 6.550 -11.808 1.00 86.69 102 LEU A C 1
ATOM 809 O O . LEU A 1 102 ? -12.729 6.723 -10.588 1.00 86.69 102 LEU A O 1
ATOM 813 N N . VAL A 1 103 ? -13.855 6.718 -12.534 1.00 88.69 103 VAL A N 1
ATOM 814 C CA . VAL A 1 103 ? -15.134 7.161 -11.957 1.00 88.69 103 VAL A CA 1
ATOM 815 C C . VAL A 1 103 ? -15.677 6.111 -10.993 1.00 88.69 103 VAL A C 1
ATOM 817 O O . VAL A 1 103 ? -16.085 6.460 -9.888 1.00 88.69 103 VAL A O 1
ATOM 820 N N . THR A 1 104 ? -15.636 4.825 -11.354 1.00 89.56 104 THR A N 1
ATOM 821 C CA . THR A 1 104 ? -16.055 3.752 -10.436 1.00 89.56 104 THR A CA 1
ATOM 822 C C . THR A 1 104 ? -15.179 3.702 -9.185 1.00 89.56 104 THR A C 1
ATOM 824 O O . THR A 1 104 ? -15.723 3.591 -8.088 1.00 89.56 104 THR A O 1
ATOM 827 N N . GLY A 1 105 ? -13.859 3.886 -9.295 1.00 88.50 105 GLY A N 1
ATOM 828 C CA . GLY A 1 105 ? -12.968 4.016 -8.137 1.00 88.50 105 GLY A CA 1
ATOM 829 C C . GLY A 1 105 ? -13.380 5.158 -7.197 1.00 88.50 105 GLY A C 1
ATOM 830 O O . GLY A 1 105 ? -13.575 4.934 -6.001 1.00 88.50 105 GLY A O 1
ATOM 831 N N . ILE A 1 106 ? -13.610 6.360 -7.740 1.00 88.44 106 ILE A N 1
ATOM 832 C CA . ILE A 1 106 ? -14.045 7.539 -6.965 1.00 88.44 106 ILE A CA 1
ATOM 833 C C . ILE A 1 106 ? -15.408 7.300 -6.307 1.00 88.44 106 ILE A C 1
ATOM 835 O O . ILE A 1 106 ? -15.579 7.583 -5.122 1.00 88.44 106 ILE A O 1
ATOM 839 N N . VAL A 1 107 ? -16.375 6.747 -7.042 1.00 90.12 107 VAL A N 1
ATOM 840 C CA . VAL A 1 107 ? -17.714 6.454 -6.512 1.00 90.12 107 VAL A CA 1
ATOM 841 C C . VAL A 1 107 ? -17.638 5.436 -5.374 1.00 90.12 107 VAL A C 1
ATOM 843 O O . VAL A 1 107 ? -18.282 5.634 -4.346 1.00 90.12 107 VAL A O 1
ATOM 846 N N . THR A 1 108 ? -16.817 4.390 -5.503 1.00 87.06 108 THR A N 1
ATOM 847 C CA . THR A 1 108 ? -16.627 3.396 -4.431 1.00 87.06 108 THR A CA 1
ATOM 848 C C . THR A 1 108 ? -15.964 4.011 -3.193 1.00 87.06 108 THR A C 1
ATOM 850 O O . THR A 1 108 ? -16.352 3.691 -2.071 1.00 87.06 108 THR A O 1
ATOM 853 N N . LEU A 1 109 ? -15.014 4.937 -3.371 1.00 84.69 109 LEU A N 1
ATOM 854 C CA . LEU A 1 109 ? -14.382 5.670 -2.265 1.00 84.69 109 LEU A CA 1
ATOM 855 C C . LEU A 1 109 ? -15.357 6.629 -1.564 1.00 84.69 109 LEU A C 1
ATOM 857 O O . LEU A 1 109 ? -15.348 6.728 -0.338 1.00 84.69 109 LEU A O 1
ATOM 861 N N . LEU A 1 110 ? -16.235 7.301 -2.312 1.00 85.25 110 LEU A N 1
ATOM 862 C CA . LEU A 1 110 ? -17.303 8.122 -1.734 1.00 85.25 110 LEU A CA 1
ATOM 863 C C . LEU A 1 110 ? -18.338 7.261 -1.005 1.00 85.25 110 LEU A C 1
ATOM 865 O O . LEU A 1 110 ? -18.765 7.616 0.091 1.00 85.25 110 LEU A O 1
ATOM 869 N N . ALA A 1 111 ? -18.707 6.110 -1.570 1.00 83.75 111 ALA A N 1
ATOM 870 C CA . ALA A 1 111 ? -19.583 5.146 -0.913 1.00 83.75 111 ALA A CA 1
ATOM 871 C C . ALA A 1 111 ? -18.967 4.632 0.398 1.00 83.75 111 ALA A C 1
ATOM 873 O O . ALA A 1 111 ? -19.677 4.530 1.395 1.00 83.75 111 ALA A O 1
ATOM 874 N N . PHE A 1 112 ? -17.652 4.391 0.424 1.00 82.81 112 PHE A N 1
ATOM 875 C CA . PHE A 1 112 ? -16.912 4.079 1.646 1.00 82.81 112 PHE A CA 1
ATOM 876 C C . PHE A 1 112 ? -16.969 5.230 2.661 1.00 82.81 112 PHE A C 1
ATOM 878 O O . PHE A 1 112 ? -17.346 5.003 3.805 1.00 82.81 112 PHE A O 1
ATOM 885 N N . ALA A 1 113 ? -16.691 6.472 2.251 1.00 77.31 113 ALA A N 1
ATOM 886 C CA . ALA A 1 113 ? -16.754 7.630 3.147 1.00 77.31 113 ALA A CA 1
ATOM 887 C C . ALA A 1 113 ? -18.158 7.831 3.753 1.00 77.31 113 ALA A C 1
ATOM 889 O O . ALA A 1 113 ? -18.293 8.151 4.933 1.00 77.31 113 ALA A O 1
ATOM 890 N N . LEU A 1 114 ? -19.212 7.603 2.962 1.00 78.31 114 LEU A N 1
ATOM 891 C CA . LEU A 1 114 ? -20.601 7.650 3.424 1.00 78.31 114 LEU A CA 1
ATOM 892 C C . LEU A 1 114 ? -20.955 6.474 4.346 1.00 78.31 114 LEU A C 1
ATOM 894 O O . LEU A 1 114 ? -21.698 6.664 5.311 1.00 78.31 114 LEU A O 1
ATOM 898 N N . HIS A 1 115 ? -20.442 5.274 4.059 1.00 75.31 115 HIS A N 1
ATOM 899 C CA . HIS A 1 115 ? -20.617 4.094 4.906 1.00 75.31 115 HIS A CA 1
ATOM 900 C C . HIS A 1 115 ? -19.978 4.313 6.276 1.00 75.31 115 HIS A C 1
ATOM 902 O O . HIS A 1 115 ? -20.645 4.133 7.294 1.00 75.31 115 HIS A O 1
ATOM 908 N N . GLU A 1 116 ? -18.741 4.807 6.290 1.00 71.19 116 GLU A N 1
ATOM 909 C CA . GLU A 1 116 ? -18.018 5.132 7.512 1.00 71.19 116 GLU A CA 1
ATOM 910 C C . GLU A 1 116 ? -18.743 6.232 8.292 1.00 71.19 116 GLU A C 1
ATOM 912 O O . GLU A 1 116 ? -18.921 6.105 9.494 1.00 71.19 116 GLU A O 1
ATOM 917 N N . TRP A 1 117 ? -19.242 7.286 7.627 1.00 65.44 117 TRP A N 1
ATOM 918 C CA . TRP A 1 117 ? -19.947 8.381 8.307 1.00 65.44 117 TRP A CA 1
ATOM 919 C C . TRP A 1 117 ? -21.260 7.935 8.972 1.00 65.44 117 TRP A C 1
ATOM 921 O O . TRP A 1 117 ? -21.645 8.482 10.007 1.00 65.44 117 TRP A O 1
ATOM 931 N N . LYS A 1 118 ? -21.960 6.949 8.398 1.00 64.06 118 LYS A N 1
ATOM 932 C CA . LYS A 1 118 ? -23.313 6.560 8.825 1.00 64.06 118 LYS A CA 1
ATOM 933 C C . LYS A 1 118 ? -23.367 5.277 9.669 1.00 64.06 118 LYS A C 1
ATOM 935 O O . LYS A 1 118 ? -24.382 5.054 10.326 1.00 64.06 118 LYS A O 1
ATOM 940 N N . GLY A 1 119 ? -22.347 4.417 9.615 1.00 55.28 119 GLY A N 1
ATOM 941 C CA . GLY A 1 119 ? -22.545 2.980 9.834 1.00 55.28 119 GLY A CA 1
ATOM 942 C C . GLY A 1 119 ? -21.960 2.331 11.089 1.00 55.28 119 GLY A C 1
ATOM 943 O O . GLY A 1 119 ? -22.561 1.371 11.568 1.00 55.28 119 GLY A O 1
ATOM 944 N N . THR A 1 120 ? -20.819 2.763 11.636 1.00 49.91 120 THR A N 1
ATOM 945 C CA . THR A 1 120 ? -20.023 1.827 12.460 1.00 49.91 120 THR A CA 1
ATOM 946 C C . THR A 1 120 ? -19.400 2.440 13.710 1.00 49.91 120 THR A C 1
ATOM 948 O O . THR A 1 120 ? -18.392 3.136 13.680 1.00 49.91 120 THR A O 1
ATOM 951 N N . THR A 1 121 ? -19.931 2.056 14.874 1.00 52.44 121 THR A N 1
ATOM 952 C CA . THR A 1 121 ? -19.394 2.405 16.202 1.00 52.44 121 THR A CA 1
ATOM 953 C C . THR A 1 121 ? -17.993 1.823 16.463 1.00 52.44 121 THR A C 1
ATOM 955 O O . THR A 1 121 ? -17.350 2.222 17.427 1.00 52.44 121 THR A O 1
ATOM 958 N N . HIS A 1 122 ? -17.521 0.864 15.653 1.00 54.19 122 HIS A N 1
ATOM 959 C CA . HIS A 1 122 ? -16.188 0.232 15.716 1.00 54.19 122 HIS A CA 1
ATOM 960 C C . HIS A 1 122 ? -15.511 0.218 14.322 1.00 54.19 122 HIS A C 1
ATOM 962 O O . HIS A 1 122 ? -14.899 -0.773 13.931 1.00 54.19 122 HIS A O 1
ATOM 968 N N . GLY A 1 123 ? -15.672 1.299 13.549 1.00 54.81 123 GLY A N 1
ATOM 969 C CA . GLY A 1 123 ? -15.070 1.452 12.217 1.00 54.81 123 GLY A CA 1
ATOM 970 C C . GLY A 1 123 ? -13.549 1.645 12.240 1.00 54.81 123 GLY A C 1
ATOM 971 O O . GLY A 1 123 ? -12.958 1.963 13.280 1.00 54.81 123 GLY A O 1
ATOM 972 N N . ILE A 1 124 ? -12.919 1.458 11.074 1.00 59.22 124 ILE A N 1
ATOM 973 C CA . ILE A 1 124 ? -11.483 1.706 10.826 1.00 59.22 124 ILE A CA 1
ATOM 974 C C . ILE A 1 124 ? -11.120 3.155 11.180 1.00 59.22 124 ILE A C 1
ATOM 976 O O . ILE A 1 124 ? -10.030 3.429 11.689 1.00 59.22 124 ILE A O 1
ATOM 980 N N . LEU A 1 125 ? -12.058 4.073 10.964 1.00 60.50 125 LEU A N 1
ATOM 981 C CA . LEU A 1 125 ? -12.044 5.421 11.494 1.00 60.50 125 LEU A CA 1
ATOM 982 C C . LEU A 1 125 ? -12.905 5.471 12.753 1.00 60.50 125 LEU A C 1
ATOM 984 O O . LEU A 1 125 ? -14.122 5.639 12.706 1.00 60.50 125 LEU A O 1
ATOM 988 N N . HIS A 1 126 ? -12.262 5.379 13.916 1.00 59.94 126 HIS A N 1
ATOM 989 C CA . HIS A 1 126 ? -12.962 5.606 15.175 1.00 59.94 126 HIS A CA 1
ATOM 990 C C . HIS A 1 126 ? -13.600 7.003 15.156 1.00 59.94 126 HIS A C 1
ATOM 992 O O . HIS A 1 126 ? -12.897 8.009 15.063 1.00 59.94 126 HIS A O 1
ATOM 998 N N . HIS A 1 127 ? -14.930 7.075 15.255 1.00 57.47 127 HIS A N 1
ATOM 999 C CA . HIS A 1 127 ? -15.678 8.338 15.243 1.00 57.47 127 HIS A 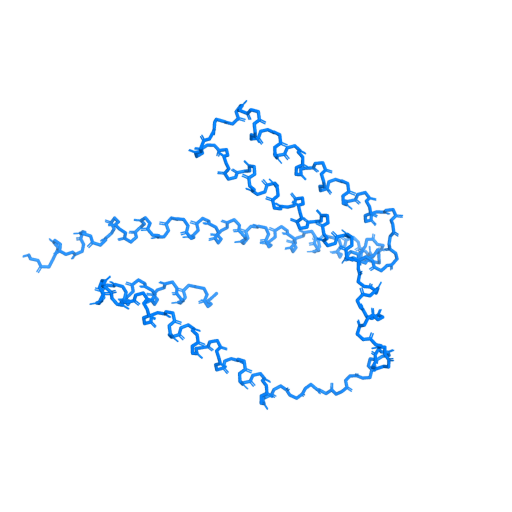CA 1
ATOM 1000 C C . HIS A 1 127 ? -15.233 9.329 16.329 1.00 57.47 127 HIS A C 1
ATOM 1002 O O . HIS A 1 127 ? -15.424 10.538 16.179 1.00 57.47 127 HIS A O 1
ATOM 1008 N N . ASP A 1 128 ? -14.591 8.838 17.388 1.00 60.81 128 ASP A N 1
ATOM 1009 C CA . ASP A 1 128 ? -13.989 9.661 18.437 1.00 60.81 128 ASP A CA 1
ATOM 1010 C C . ASP A 1 128 ? -12.838 10.537 17.922 1.00 60.81 128 ASP A C 1
ATOM 1012 O O . ASP A 1 128 ? -12.596 11.611 18.469 1.00 60.81 128 ASP A O 1
ATOM 1016 N N . LEU A 1 129 ? -12.183 10.156 16.819 1.00 58.62 129 LEU A N 1
ATOM 1017 C CA . LEU A 1 129 ? -11.163 10.981 16.169 1.00 58.62 129 LEU A CA 1
ATOM 1018 C C . LEU A 1 129 ? -11.766 12.225 15.497 1.00 58.62 129 LEU A C 1
ATOM 1020 O O . LEU A 1 129 ? -11.137 13.279 15.489 1.00 58.62 129 LEU A O 1
ATOM 1024 N N . PHE A 1 130 ? -12.995 12.121 14.979 1.00 60.91 130 PHE A N 1
ATOM 1025 C CA . PHE A 1 130 ? -13.721 13.238 14.358 1.00 60.91 130 PHE A CA 1
ATOM 1026 C C . PHE A 1 130 ? -14.513 14.087 15.357 1.00 60.91 130 PHE A C 1
ATOM 1028 O O . PHE A 1 130 ? -14.895 15.210 15.035 1.00 60.91 130 PHE A O 1
ATOM 1035 N N . ARG A 1 131 ? -14.766 13.565 16.564 1.00 61.41 131 ARG A N 1
ATOM 1036 C CA . ARG A 1 131 ? -15.354 14.319 17.685 1.00 61.41 131 ARG A CA 1
ATOM 1037 C C . ARG A 1 131 ? -14.308 14.969 18.595 1.00 61.41 131 ARG A C 1
ATOM 1039 O O . ARG A 1 131 ? -14.669 15.819 19.405 1.00 61.41 131 ARG A O 1
ATOM 1046 N N . GLY A 1 132 ? -13.040 14.573 18.480 1.00 66.75 132 GLY A N 1
ATOM 1047 C CA . GLY A 1 132 ? -11.922 15.199 19.181 1.00 66.75 132 GLY A CA 1
ATOM 1048 C C . GLY A 1 132 ? -11.643 16.631 18.699 1.00 66.75 132 GLY A C 1
ATOM 1049 O O . GLY A 1 132 ? -12.182 17.066 17.679 1.00 66.75 132 GLY A O 1
ATOM 1050 N N . PRO A 1 133 ? -10.797 17.395 19.413 1.00 74.06 133 PRO A N 1
ATOM 1051 C CA . PRO A 1 133 ? -10.429 18.740 18.992 1.00 74.06 133 PRO A CA 1
ATOM 1052 C C . PRO A 1 133 ? -9.836 18.748 17.568 1.00 74.06 133 PRO A C 1
ATOM 1054 O O . PRO A 1 133 ? -9.187 17.779 17.158 1.00 74.06 133 PRO A O 1
ATOM 1057 N N . PRO A 1 134 ? -10.024 19.846 16.810 1.00 73.75 134 PRO A N 1
ATOM 1058 C CA . PRO A 1 134 ? -9.726 19.927 15.372 1.00 73.75 134 PRO A CA 1
ATOM 1059 C C . PRO A 1 134 ? -8.262 19.622 15.006 1.00 73.75 134 PRO A C 1
ATOM 1061 O O . PRO A 1 134 ? -7.952 19.298 13.859 1.00 73.75 134 PRO A O 1
ATOM 1064 N N . GLU A 1 135 ? -7.353 19.684 15.978 1.00 78.88 135 GLU A N 1
ATOM 1065 C CA . GLU A 1 135 ? -5.939 19.338 15.826 1.00 78.88 135 GLU A CA 1
ATOM 1066 C C . GLU A 1 135 ? -5.709 17.854 15.495 1.00 78.88 135 GLU A C 1
ATOM 1068 O O . GLU A 1 135 ? -4.826 17.537 14.690 1.00 78.88 135 GLU A O 1
ATOM 1073 N N . TYR A 1 136 ? -6.518 16.942 16.045 1.00 76.38 136 TYR A N 1
ATOM 1074 C CA . TYR A 1 136 ? -6.390 15.508 15.764 1.00 76.38 136 TYR A CA 1
ATOM 1075 C C . TYR A 1 136 ? -6.818 15.173 14.338 1.00 76.38 136 TYR A C 1
ATOM 1077 O O . TYR A 1 136 ? -6.112 14.443 13.642 1.00 76.38 136 TYR A O 1
ATOM 1085 N N . VAL A 1 137 ? -7.917 15.772 13.870 1.00 77.00 137 VAL A N 1
ATOM 1086 C CA . VAL A 1 137 ? -8.395 15.608 12.490 1.00 77.00 137 VAL A CA 1
ATOM 1087 C C . VAL A 1 137 ? -7.350 16.126 11.502 1.00 77.00 137 VAL A C 1
ATOM 1089 O O . VAL A 1 137 ? -7.024 15.440 10.534 1.00 77.00 137 VAL A O 1
ATOM 1092 N N . ARG A 1 138 ? -6.752 17.296 11.771 1.00 78.81 138 ARG A N 1
ATOM 1093 C CA . ARG A 1 138 ? -5.699 17.865 10.915 1.00 78.81 138 ARG A CA 1
ATOM 1094 C C . ARG A 1 138 ? -4.457 16.977 10.860 1.00 78.81 138 ARG A C 1
ATOM 1096 O O . ARG A 1 138 ? -3.899 16.782 9.784 1.00 78.81 138 ARG A O 1
ATOM 1103 N N . THR A 1 139 ? -4.038 16.431 12.000 1.00 83.44 139 THR A N 1
ATOM 1104 C CA . THR A 1 139 ? -2.879 15.527 12.067 1.00 83.44 139 THR A CA 1
ATOM 1105 C C . THR A 1 139 ? -3.151 14.234 11.308 1.00 83.44 139 THR A C 1
ATOM 1107 O O . THR A 1 139 ? -2.311 13.791 10.534 1.00 83.44 139 THR A O 1
ATOM 1110 N N . TYR A 1 140 ? -4.349 13.671 11.455 1.00 80.31 140 TYR A N 1
ATOM 1111 C CA . TYR A 1 140 ? -4.751 12.452 10.766 1.00 80.31 140 TYR A CA 1
ATOM 1112 C C . TYR A 1 140 ? -4.815 12.620 9.241 1.00 80.31 140 TYR A C 1
ATOM 1114 O O . TYR A 1 140 ? -4.229 11.823 8.508 1.00 80.31 140 TYR A O 1
ATOM 1122 N N . VAL A 1 141 ? -5.449 13.694 8.755 1.00 81.75 141 VAL A N 1
ATOM 1123 C CA . VAL A 1 141 ? -5.451 14.038 7.322 1.00 81.75 141 VAL A CA 1
ATOM 1124 C C . VAL A 1 141 ? -4.022 14.275 6.827 1.00 81.75 141 VAL A C 1
ATOM 1126 O O . VAL A 1 141 ? -3.658 13.797 5.755 1.00 81.75 141 VAL A O 1
ATOM 1129 N N . GLY A 1 142 ? -3.183 14.935 7.633 1.00 86.38 142 GLY A N 1
ATOM 1130 C CA . GLY A 1 142 ? -1.757 15.096 7.354 1.00 86.38 142 GLY A CA 1
ATOM 1131 C C . GLY A 1 142 ? -1.029 13.759 7.190 1.00 86.38 142 GLY A C 1
ATOM 1132 O O . GLY A 1 142 ? -0.310 13.578 6.212 1.00 86.38 142 GLY A O 1
ATOM 1133 N N . CYS A 1 143 ? -1.253 12.792 8.084 1.00 86.75 143 CYS A N 1
ATOM 1134 C CA . CYS A 1 143 ? -0.673 11.451 7.978 1.00 86.75 143 CYS A CA 1
ATOM 1135 C C . CYS A 1 143 ? -1.132 10.714 6.712 1.00 86.75 143 CYS A C 1
ATOM 1137 O O . CYS A 1 143 ? -0.299 10.116 6.037 1.00 86.75 143 CYS A O 1
ATOM 1139 N N . ILE A 1 144 ? -2.420 10.784 6.355 1.00 85.56 144 ILE A N 1
ATOM 1140 C CA . ILE A 1 144 ? -2.931 10.174 5.115 1.00 85.56 144 ILE A CA 1
ATOM 1141 C C . ILE A 1 144 ? -2.245 10.780 3.890 1.00 85.56 144 ILE A C 1
ATOM 1143 O O . ILE A 1 144 ? -1.787 10.044 3.019 1.00 85.56 144 ILE A O 1
ATOM 1147 N N . LEU A 1 145 ? -2.145 12.110 3.827 1.00 87.06 145 LEU A N 1
ATOM 1148 C CA . LEU A 1 145 ? -1.491 12.795 2.713 1.00 87.06 145 LEU A CA 1
ATOM 1149 C C . LEU A 1 145 ? -0.005 12.443 2.625 1.00 87.06 145 LEU A C 1
ATOM 1151 O O . LEU A 1 145 ? 0.495 12.202 1.531 1.00 87.06 145 LEU A O 1
ATOM 1155 N N . LEU A 1 146 ? 0.692 12.358 3.760 1.00 89.56 146 LEU A N 1
ATOM 1156 C CA . LEU A 1 146 ? 2.096 11.948 3.798 1.00 89.56 146 LEU A CA 1
ATOM 1157 C C . LEU A 1 146 ? 2.287 10.519 3.276 1.00 89.56 146 LEU A C 1
ATOM 1159 O O . LEU A 1 146 ? 3.171 10.301 2.453 1.00 89.56 146 LEU A O 1
ATOM 1163 N N . ILE A 1 147 ? 1.436 9.574 3.685 1.00 88.56 147 ILE A N 1
ATOM 1164 C CA . ILE A 1 147 ? 1.477 8.185 3.197 1.00 88.56 147 ILE A CA 1
ATOM 1165 C C . ILE A 1 147 ? 1.169 8.128 1.694 1.00 88.56 147 ILE A C 1
ATOM 1167 O O . ILE A 1 147 ? 1.804 7.379 0.955 1.00 88.56 147 ILE A O 1
ATOM 1171 N N . PHE A 1 148 ? 0.221 8.936 1.218 1.00 85.94 148 PHE A N 1
ATOM 1172 C CA . PHE A 1 148 ? -0.108 9.016 -0.204 1.00 85.94 148 PHE A CA 1
ATOM 1173 C C . PHE A 1 148 ? 1.064 9.561 -1.036 1.00 85.94 148 PHE A C 1
ATOM 1175 O O . PHE A 1 148 ? 1.422 8.977 -2.059 1.00 85.94 148 PHE A O 1
ATOM 1182 N N . ILE A 1 149 ? 1.709 10.635 -0.569 1.00 89.12 149 ILE A N 1
ATOM 1183 C CA . ILE A 1 149 ? 2.903 11.215 -1.201 1.00 89.12 149 ILE A CA 1
ATOM 1184 C C . ILE A 1 149 ? 4.061 10.210 -1.193 1.00 89.12 149 ILE A C 1
ATOM 1186 O O . ILE A 1 149 ? 4.732 10.045 -2.212 1.00 89.12 149 ILE A O 1
ATOM 1190 N N . GLU A 1 150 ? 4.277 9.503 -0.079 1.00 87.06 150 GLU A N 1
ATOM 1191 C CA . GLU A 1 150 ? 5.274 8.432 0.009 1.00 87.06 150 GLU A CA 1
ATOM 1192 C C . GLU A 1 150 ? 4.986 7.325 -1.015 1.00 87.06 150 GLU A C 1
ATOM 1194 O O . GLU A 1 150 ? 5.895 6.892 -1.722 1.00 87.06 150 GLU A O 1
ATOM 1199 N N . GLY A 1 151 ? 3.723 6.916 -1.160 1.00 85.06 151 GLY A N 1
ATOM 1200 C CA . GLY A 1 151 ? 3.296 5.934 -2.156 1.00 85.06 151 GLY A CA 1
ATOM 1201 C C . GLY A 1 151 ? 3.618 6.356 -3.593 1.00 85.06 151 GLY A C 1
ATOM 1202 O O . GLY A 1 151 ? 4.190 5.569 -4.348 1.00 85.06 151 GLY A O 1
ATOM 1203 N N . ILE A 1 152 ? 3.324 7.609 -3.959 1.00 86.12 152 ILE A N 1
ATOM 1204 C CA . ILE A 1 152 ? 3.664 8.162 -5.283 1.00 86.12 152 ILE A CA 1
ATOM 1205 C C . ILE A 1 152 ? 5.181 8.168 -5.492 1.00 86.12 152 ILE A C 1
ATOM 1207 O O . ILE A 1 152 ? 5.666 7.751 -6.545 1.00 86.12 152 ILE A O 1
ATOM 1211 N N . MET A 1 153 ? 5.941 8.607 -4.485 1.00 85.81 153 MET A N 1
ATOM 1212 C CA . MET A 1 153 ? 7.400 8.653 -4.553 1.00 85.81 153 MET A CA 1
ATOM 1213 C C . MET A 1 153 ? 8.003 7.252 -4.720 1.00 85.81 153 MET A C 1
ATOM 1215 O O . MET A 1 153 ? 8.900 7.068 -5.542 1.00 85.81 153 MET A O 1
ATOM 1219 N N . LEU A 1 154 ? 7.495 6.253 -3.990 1.00 84.25 154 LEU A N 1
ATOM 1220 C CA . LEU A 1 154 ? 7.917 4.857 -4.116 1.00 84.25 154 LEU A CA 1
ATOM 1221 C C . LEU A 1 154 ? 7.611 4.297 -5.509 1.00 84.25 154 LEU A C 1
ATOM 1223 O O . LEU A 1 154 ? 8.473 3.650 -6.101 1.00 84.25 154 LEU A O 1
ATOM 1227 N N . PHE A 1 155 ? 6.423 4.567 -6.053 1.00 82.88 155 PHE A N 1
ATOM 1228 C CA . PHE A 1 155 ? 6.039 4.097 -7.385 1.00 82.88 155 PHE A CA 1
ATOM 1229 C C . PHE A 1 155 ? 6.908 4.715 -8.487 1.00 82.88 155 PHE A C 1
ATOM 1231 O O . PHE A 1 155 ? 7.445 3.997 -9.331 1.00 82.88 155 PHE A O 1
ATOM 1238 N N . ALA A 1 156 ? 7.128 6.033 -8.430 1.00 84.38 156 ALA A N 1
ATOM 1239 C CA . ALA A 1 156 ? 8.031 6.725 -9.345 1.00 84.38 156 ALA A CA 1
ATOM 1240 C C . ALA A 1 156 ? 9.450 6.146 -9.264 1.00 84.38 156 ALA A C 1
ATOM 1242 O O . ALA A 1 156 ? 10.063 5.844 -10.287 1.00 84.38 156 ALA A O 1
ATOM 1243 N N . PHE A 1 157 ? 9.956 5.921 -8.050 1.00 81.31 157 PHE A N 1
ATOM 1244 C CA . PHE A 1 157 ? 11.284 5.354 -7.859 1.00 81.31 157 PHE A CA 1
ATOM 1245 C C . PHE A 1 157 ? 11.410 3.962 -8.496 1.00 81.31 157 PHE A C 1
ATOM 1247 O O . PHE A 1 157 ? 12.375 3.699 -9.208 1.00 81.31 157 PHE A O 1
ATOM 1254 N N . VAL A 1 158 ? 10.422 3.084 -8.301 1.00 80.88 158 VAL A N 1
ATOM 1255 C CA . VAL A 1 158 ? 10.425 1.725 -8.868 1.00 80.88 158 VAL A CA 1
ATOM 1256 C C . VAL A 1 158 ? 10.413 1.732 -10.401 1.00 80.88 158 VAL A C 1
ATOM 1258 O O . VAL A 1 158 ? 11.070 0.888 -11.004 1.00 80.88 158 VAL A O 1
ATOM 1261 N N . ILE A 1 159 ? 9.716 2.678 -11.037 1.00 82.94 159 ILE A N 1
ATOM 1262 C CA . ILE A 1 159 ? 9.629 2.761 -12.505 1.00 82.94 159 ILE A CA 1
ATOM 1263 C C . ILE A 1 159 ? 10.882 3.384 -13.124 1.00 82.94 159 ILE A C 1
ATOM 1265 O O . ILE A 1 159 ? 11.434 2.847 -14.085 1.00 82.94 159 ILE A O 1
ATOM 1269 N N . PHE A 1 160 ? 11.345 4.519 -12.599 1.00 81.94 160 PHE A N 1
ATOM 1270 C CA . PHE A 1 160 ? 12.444 5.267 -13.215 1.00 81.94 160 PHE A CA 1
ATOM 1271 C C . PHE A 1 160 ? 13.821 4.670 -12.910 1.00 81.94 160 PHE A C 1
ATOM 1273 O O . PHE A 1 160 ? 14.736 4.787 -13.723 1.00 81.94 160 PHE A O 1
ATOM 1280 N N . TYR A 1 161 ? 13.995 3.992 -11.775 1.00 76.69 161 TYR A N 1
ATOM 1281 C CA . TYR A 1 161 ? 15.283 3.415 -11.392 1.00 76.69 161 TYR A CA 1
ATOM 1282 C C . TYR A 1 161 ? 15.848 2.362 -12.372 1.00 76.69 161 TYR A C 1
ATOM 1284 O O . TYR A 1 161 ? 17.023 2.470 -12.733 1.00 76.69 161 TYR A O 1
ATOM 1292 N N . PRO A 1 162 ? 15.081 1.363 -12.861 1.00 74.50 162 PRO A N 1
ATOM 1293 C CA . PRO A 1 162 ? 15.583 0.434 -13.874 1.00 74.50 162 PRO A CA 1
ATOM 1294 C C . PRO A 1 162 ? 15.900 1.114 -15.209 1.00 74.50 162 PRO A C 1
ATOM 1296 O O . PRO A 1 162 ? 16.778 0.661 -15.932 1.00 74.50 162 PRO A O 1
ATOM 1299 N N . GLN A 1 163 ? 15.249 2.230 -15.530 1.00 75.31 163 GLN A N 1
ATOM 1300 C CA . GLN A 1 163 ? 15.617 3.015 -16.706 1.00 75.31 163 GLN A CA 1
ATOM 1301 C C . GLN A 1 163 ? 16.973 3.700 -16.480 1.00 75.31 163 GLN A C 1
ATOM 1303 O O . GLN A 1 163 ? 17.876 3.577 -17.303 1.00 75.31 163 GLN A O 1
ATOM 1308 N N . LEU A 1 164 ? 17.159 4.347 -15.323 1.00 74.81 164 LEU A N 1
ATOM 1309 C CA . LEU A 1 164 ? 18.413 5.019 -14.968 1.00 74.81 164 LEU A CA 1
ATOM 1310 C C . LEU A 1 164 ? 19.616 4.070 -14.959 1.00 74.81 164 LEU A C 1
ATOM 1312 O O . LEU A 1 164 ? 20.668 4.449 -15.465 1.00 74.81 164 LEU A O 1
ATOM 1316 N N . GLN A 1 165 ? 19.481 2.843 -14.438 1.00 66.62 165 GLN A N 1
ATOM 1317 C CA . GLN A 1 165 ? 20.594 1.887 -14.480 1.00 66.62 165 GLN A CA 1
ATOM 1318 C C . GLN A 1 165 ? 20.960 1.530 -15.930 1.00 66.62 165 GLN A C 1
ATOM 1320 O O . GLN A 1 165 ? 22.130 1.576 -16.285 1.00 66.62 165 GLN A O 1
ATOM 1325 N N . VAL A 1 166 ? 19.979 1.269 -16.800 1.00 68.50 166 VAL A N 1
ATOM 1326 C CA . VAL A 1 166 ? 20.244 0.875 -18.193 1.00 68.50 166 VAL A CA 1
ATOM 1327 C C . VAL A 1 166 ? 20.930 1.998 -18.978 1.00 68.50 166 VAL A C 1
ATOM 1329 O O . VAL A 1 166 ? 21.849 1.720 -19.741 1.00 68.50 166 VAL A O 1
ATOM 1332 N N . TYR A 1 167 ? 20.546 3.262 -18.764 1.00 68.69 167 TYR A N 1
ATOM 1333 C CA . TYR A 1 167 ? 21.171 4.398 -19.454 1.00 68.69 167 TYR A CA 1
ATOM 1334 C C . TYR A 1 167 ? 22.553 4.780 -18.900 1.00 68.69 167 TYR A C 1
ATOM 1336 O O . TYR A 1 167 ? 23.408 5.230 -19.660 1.00 68.69 167 TYR A O 1
ATOM 1344 N N . PHE A 1 168 ? 22.794 4.624 -17.596 1.00 63.47 168 PHE A N 1
ATOM 1345 C CA . PHE A 1 168 ? 24.049 5.059 -16.965 1.00 63.47 168 PHE A CA 1
ATOM 1346 C C . PHE A 1 168 ? 25.174 4.014 -17.070 1.00 63.47 168 PHE A C 1
ATOM 1348 O O . PHE A 1 168 ? 26.353 4.370 -17.074 1.00 63.47 168 PHE A O 1
ATOM 1355 N N . LEU A 1 169 ? 24.827 2.727 -17.182 1.00 58.50 169 LEU A N 1
ATOM 1356 C CA . LEU A 1 169 ? 25.787 1.620 -17.252 1.00 58.50 169 LEU A CA 1
ATOM 1357 C C . LEU A 1 169 ? 26.723 1.642 -18.484 1.00 58.50 169 LEU A C 1
ATOM 1359 O O . LEU A 1 169 ? 27.924 1.486 -18.268 1.00 58.50 169 LEU A O 1
ATOM 1363 N N . PRO A 1 170 ? 26.279 1.902 -19.733 1.00 57.28 170 PRO A N 1
ATOM 1364 C CA . PRO A 1 170 ? 27.189 1.927 -20.885 1.00 57.28 170 PRO A CA 1
ATOM 1365 C C . PRO A 1 170 ? 28.145 3.133 -20.901 1.00 57.28 170 PRO A C 1
ATOM 1367 O O . PRO A 1 170 ? 29.202 3.064 -21.516 1.00 57.28 170 PRO A O 1
ATOM 1370 N N . PHE A 1 171 ? 27.822 4.233 -20.210 1.00 53.56 171 PHE A N 1
ATOM 1371 C CA . PHE A 1 171 ? 28.669 5.436 -20.182 1.00 53.56 171 PHE A CA 1
ATOM 1372 C C . PHE A 1 171 ? 29.882 5.297 -19.246 1.00 53.56 171 PHE A C 1
ATOM 1374 O O . PHE A 1 171 ? 30.900 5.967 -19.425 1.00 53.56 171 PHE A O 1
ATOM 1381 N N . CYS A 1 172 ? 29.778 4.439 -18.225 1.00 53.72 172 CYS A N 1
ATOM 1382 C CA . CYS A 1 172 ? 30.857 4.222 -17.264 1.00 53.72 172 CYS A CA 1
ATOM 1383 C C . CYS A 1 172 ? 31.942 3.270 -17.793 1.00 53.72 172 CYS A C 1
ATOM 1385 O O . CYS A 1 172 ? 33.077 3.373 -17.339 1.00 53.72 172 CYS A O 1
ATOM 1387 N N . ASP A 1 173 ? 31.602 2.387 -18.736 1.00 54.72 173 ASP A N 1
ATOM 1388 C CA . ASP A 1 173 ? 32.541 1.444 -19.365 1.00 54.72 173 ASP A CA 1
ATOM 1389 C C . ASP A 1 173 ? 33.440 2.155 -20.395 1.00 54.72 173 ASP A C 1
ATOM 1391 O O . ASP A 1 173 ? 34.642 1.933 -20.458 1.00 54.72 173 ASP A O 1
ATOM 1395 N N . THR A 1 174 ? 32.898 3.135 -21.126 1.00 54.97 174 THR A N 1
ATOM 1396 C CA . THR A 1 174 ? 33.645 3.910 -22.137 1.00 54.97 174 THR A CA 1
ATOM 1397 C C . THR A 1 174 ? 34.624 4.946 -21.574 1.00 54.97 174 THR A C 1
ATOM 1399 O O . THR A 1 174 ? 35.254 5.662 -22.343 1.00 54.97 174 THR A O 1
ATOM 1402 N N . ARG A 1 175 ? 34.704 5.112 -20.246 1.00 49.94 175 ARG A N 1
ATOM 1403 C CA . ARG A 1 175 ? 35.574 6.116 -19.600 1.00 49.94 175 ARG A CA 1
ATOM 1404 C C . ARG A 1 175 ? 36.816 5.506 -18.938 1.00 49.94 175 ARG A C 1
ATOM 1406 O O . ARG A 1 175 ? 37.626 6.254 -18.395 1.00 49.94 175 ARG A O 1
ATOM 1413 N N . SER A 1 176 ? 36.936 4.179 -18.928 1.00 55.31 176 SER A N 1
ATOM 1414 C CA . SER A 1 176 ? 38.097 3.459 -18.383 1.00 55.31 176 SER A CA 1
ATOM 1415 C C . SER A 1 176 ? 39.140 3.044 -19.427 1.00 55.31 176 SER A C 1
ATOM 1417 O O . SER A 1 176 ? 40.178 2.526 -19.018 1.00 55.31 176 SER A O 1
ATOM 1419 N N . ASP A 1 177 ? 38.897 3.325 -20.711 1.00 42.19 177 ASP A N 1
ATOM 1420 C CA . ASP A 1 177 ? 39.874 3.241 -21.810 1.00 42.19 177 ASP A CA 1
ATOM 1421 C C . ASP A 1 177 ? 40.346 4.649 -22.220 1.00 42.19 177 ASP A C 1
ATOM 1423 O O . ASP A 1 177 ? 41.548 4.806 -22.542 1.00 42.19 177 ASP A O 1
#

Sequence (177 aa):
MSTITSILSVGALTRDDAHQGWRHYYWIMFAVRGVTILGLLFGYRPPKRHARCETLRIWDKIRQLDLVGFFLLTTGLSLFLVGMGLGGVLYAWDDAPVLGTLVTGIVTLLAFALHEWKGTTHGILHHDLFRGPPEYVRTYVGCILLIFIEGIMLFAFVIFYPQLQVYFLPFCDTRSD

Secondary structure (DSSP, 8-state):
-HHHHHHHHHHHHHHH-TTTHHHHHHHHHHHHHHHHHHHHHHH--------TTTTS-HHHHHHTS-HHHHHHHHHHHHHHHHHHHHBTTTB-TTSHHHHHHHHHHHHHHHHHHHHHHHH-TT-SS-HHHHHS-HHHHHHHHHHHHHHHHHHHHHHHHHHHHHHHHHHHHHHHHTT--